Protein AF-A0A357ACW3-F1 (afdb_monomer)

Nearest PDB structures (foldseek):
  4hei-assembly1_A  TM=3.354E-01  e=9.963E-02  Vibrio cholerae O1 biovar El Tor str. N16961
  2mqd-assembly1_A  TM=4.697E-01  e=4.957E-01  Limosilactobacillus reuteri subsp. reuteri
  6wts-assembly1_C  TM=3.946E-01  e=3.163E-01  Paraclostridium sordellii
  6ar6-assembly1_A  TM=4.287E-01  e=4.957E-01  Clostridioides difficile
  7n9y-assembly1_A  TM=3.869E-01  e=4.360E-01  Clostridioides difficile

Mean predicted aligned error: 10.98 Å

Radius of gyration: 22.04 Å; Cα contacts (8 Å, |Δi|>4): 183; chains: 1; bounding box: 38×60×72 Å

pLDDT: mean 76.98, std 20.18, range [26.03, 97.38]

Secondary structure (DSSP, 8-state):
---EEEEEEEEPTT-TT-EEEEEEEEEEE-SS-HHHHHHHHHHHHHHHHHHHT-SSS-EEEEEE-SSEEEEEEEETTEEEE-S--EETT-HHHHHHHHHHHHHHHHHHHHHHHS----S-------------

Structure (mmCIF, N/CA/C/O backbone):
data_AF-A0A357ACW3-F1
#
_entry.id   AF-A0A357ACW3-F1
#
loop_
_atom_site.group_PDB
_atom_site.id
_atom_site.type_symbol
_atom_site.label_atom_id
_atom_site.label_alt_id
_atom_site.label_comp_id
_atom_site.label_asym_id
_atom_site.label_entity_id
_atom_site.label_seq_id
_atom_site.pdbx_PDB_ins_code
_atom_site.Cartn_x
_atom_site.Cartn_y
_atom_site.Cartn_z
_atom_site.occupancy
_atom_site.B_iso_or_equiv
_atom_site.auth_seq_id
_atom_site.auth_comp_id
_atom_site.auth_asym_id
_atom_site.auth_atom_id
_atom_site.pdbx_PDB_model_num
ATOM 1 N N . GLN A 1 1 ? 10.197 16.595 14.316 1.00 47.28 1 GLN A N 1
ATOM 2 C CA . GLN A 1 1 ? 9.602 15.239 14.358 1.00 47.28 1 GLN A CA 1
ATOM 3 C C . GLN A 1 1 ? 10.580 14.258 13.720 1.00 47.28 1 GLN A C 1
ATOM 5 O O . GLN A 1 1 ? 11.218 14.645 12.749 1.00 47.28 1 GLN A O 1
ATOM 10 N N . ARG A 1 2 ? 10.744 13.039 14.254 1.00 49.97 2 ARG A N 1
ATOM 11 C CA . ARG A 1 2 ? 11.540 11.991 13.591 1.00 49.97 2 ARG A CA 1
ATOM 12 C C . ARG A 1 2 ? 10.631 11.251 12.609 1.00 49.97 2 ARG A C 1
ATOM 14 O O . ARG A 1 2 ? 9.659 10.644 13.039 1.00 49.97 2 ARG A O 1
ATOM 21 N N . LYS A 1 3 ? 10.927 11.373 11.316 1.00 60.16 3 LYS A N 1
ATOM 22 C CA . LYS A 1 3 ? 10.315 10.602 10.231 1.00 60.16 3 LYS A CA 1
ATOM 23 C C . LYS A 1 3 ? 10.962 9.217 10.211 1.00 60.16 3 LYS A C 1
ATOM 25 O O . LYS A 1 3 ? 12.188 9.136 10.251 1.00 60.16 3 LYS A O 1
ATOM 30 N N . ALA A 1 4 ? 10.159 8.161 10.180 1.00 61.28 4 ALA A N 1
ATOM 31 C CA . ALA A 1 4 ? 10.636 6.802 9.963 1.00 61.28 4 ALA A CA 1
ATOM 32 C C . ALA A 1 4 ? 10.077 6.328 8.623 1.00 61.28 4 ALA A C 1
ATOM 34 O O . ALA A 1 4 ? 8.864 6.178 8.491 1.00 61.28 4 ALA A O 1
ATOM 35 N N . LEU A 1 5 ? 10.982 6.153 7.659 1.00 68.62 5 LEU A N 1
ATOM 36 C CA . LEU A 1 5 ? 10.700 5.645 6.325 1.00 68.62 5 LEU A CA 1
ATOM 37 C C . LEU A 1 5 ? 11.335 4.264 6.201 1.00 68.62 5 LEU A C 1
ATOM 39 O O . LEU A 1 5 ? 12.552 4.132 6.355 1.00 68.62 5 LEU A O 1
ATOM 43 N N . TYR A 1 6 ? 10.523 3.259 5.897 1.00 75.06 6 TYR A N 1
ATOM 44 C CA . TYR A 1 6 ? 11.010 1.928 5.548 1.00 75.06 6 TYR A CA 1
ATOM 45 C C . TYR A 1 6 ? 10.690 1.628 4.091 1.00 75.06 6 TYR A C 1
ATOM 47 O O . TYR A 1 6 ? 9.577 1.874 3.627 1.00 75.06 6 TYR A O 1
ATOM 55 N N . ILE A 1 7 ? 11.685 1.086 3.394 1.00 76.00 7 ILE A N 1
ATOM 56 C CA . ILE A 1 7 ? 11.600 0.700 1.991 1.00 76.00 7 ILE A CA 1
ATOM 57 C C . ILE A 1 7 ? 11.941 -0.783 1.901 1.00 76.00 7 ILE A C 1
ATOM 59 O O . ILE A 1 7 ? 13.002 -1.201 2.369 1.00 76.00 7 ILE A O 1
ATOM 63 N N . LEU A 1 8 ? 11.059 -1.567 1.282 1.00 70.25 8 LEU A N 1
ATOM 64 C CA . LEU A 1 8 ? 11.381 -2.925 0.849 1.00 70.25 8 LEU A CA 1
ATOM 65 C C . LEU A 1 8 ? 11.631 -2.923 -0.657 1.00 70.25 8 LEU A C 1
ATOM 67 O O . LEU A 1 8 ? 10.789 -2.459 -1.426 1.00 70.25 8 LEU A O 1
ATOM 71 N N . ALA A 1 9 ? 12.784 -3.448 -1.058 1.00 73.50 9 ALA A N 1
ATOM 72 C CA . ALA A 1 9 ? 13.217 -3.541 -2.446 1.00 73.50 9 ALA A CA 1
ATOM 73 C C . ALA A 1 9 ? 14.085 -4.788 -2.659 1.00 73.50 9 ALA A C 1
ATOM 75 O O . ALA A 1 9 ? 14.567 -5.385 -1.687 1.00 73.50 9 ALA A O 1
ATOM 76 N N . GLN A 1 10 ? 14.297 -5.176 -3.917 1.00 70.94 10 GLN A N 1
ATOM 77 C CA . GLN A 1 10 ? 15.196 -6.282 -4.234 1.00 70.94 10 GLN A CA 1
ATOM 78 C C . GLN A 1 10 ? 16.636 -5.944 -3.809 1.00 70.94 10 GLN A C 1
ATOM 80 O O . GLN A 1 10 ? 17.115 -4.811 -3.910 1.00 70.94 10 GLN A O 1
ATOM 85 N N . LYS A 1 11 ? 17.347 -6.944 -3.281 1.00 72.00 11 LYS A N 1
ATOM 86 C CA . LYS A 1 11 ? 18.747 -6.785 -2.884 1.00 72.00 11 LYS A CA 1
ATOM 87 C C . LYS A 1 11 ? 19.629 -6.711 -4.132 1.00 72.00 11 LYS A C 1
ATOM 89 O O . LYS A 1 11 ? 19.663 -7.668 -4.896 1.00 72.00 11 LYS A O 1
ATOM 94 N N . SER A 1 12 ? 20.409 -5.639 -4.275 1.00 68.12 12 SER A N 1
ATOM 95 C CA . SER A 1 12 ? 21.361 -5.528 -5.383 1.00 68.12 12 SER A CA 1
ATOM 96 C C . SER A 1 12 ? 22.527 -6.519 -5.256 1.00 68.12 12 SER A C 1
ATOM 98 O O . SER A 1 12 ? 23.078 -6.683 -4.155 1.00 68.12 12 SER A O 1
ATOM 100 N N . PRO A 1 13 ? 22.985 -7.109 -6.378 1.00 65.06 13 PRO A N 1
ATOM 101 C CA . PRO A 1 13 ? 24.243 -7.852 -6.444 1.00 65.06 13 PRO A CA 1
ATOM 102 C C . PRO A 1 13 ? 25.468 -7.008 -6.053 1.00 65.06 13 PRO A C 1
ATOM 104 O O . PRO A 1 13 ? 26.476 -7.554 -5.612 1.00 65.06 13 PRO A O 1
ATOM 107 N N . LEU A 1 14 ? 25.379 -5.675 -6.170 1.00 65.00 14 LEU A N 1
ATOM 108 C CA . LEU A 1 14 ? 26.479 -4.728 -5.936 1.00 65.00 14 LEU A CA 1
ATOM 109 C C . LEU A 1 14 ? 26.679 -4.346 -4.454 1.00 65.00 14 LEU A C 1
ATOM 111 O O . LEU A 1 14 ? 27.571 -3.565 -4.123 1.00 65.00 14 LEU A O 1
ATOM 115 N N . GLY A 1 15 ? 25.885 -4.910 -3.537 1.00 56.25 15 GLY A N 1
ATOM 116 C CA . GLY A 1 15 ? 26.090 -4.792 -2.091 1.00 56.25 15 GLY A CA 1
ATOM 117 C C . GLY A 1 15 ? 25.116 -3.865 -1.349 1.00 56.25 15 GLY A C 1
ATOM 118 O O . GLY A 1 15 ? 24.191 -3.286 -1.905 1.00 56.25 15 GLY A O 1
ATOM 119 N N . LYS A 1 16 ? 25.326 -3.744 -0.028 1.00 54.97 16 LYS A N 1
ATOM 120 C CA . LYS A 1 16 ? 24.363 -3.254 0.990 1.00 54.97 16 LYS A CA 1
ATOM 121 C C . LYS A 1 16 ? 23.809 -1.824 0.830 1.00 54.97 16 LYS A C 1
ATOM 123 O O . LYS A 1 16 ? 22.944 -1.456 1.618 1.00 54.97 16 LYS A O 1
ATOM 128 N N . ARG A 1 17 ? 24.319 -1.002 -0.092 1.00 54.69 17 ARG A N 1
ATOM 129 C CA . ARG A 1 17 ? 23.943 0.425 -0.219 1.00 54.69 17 ARG A CA 1
ATOM 130 C C . ARG A 1 17 ? 23.186 0.764 -1.501 1.00 54.69 17 ARG A C 1
ATOM 132 O O . ARG A 1 17 ? 22.832 1.921 -1.689 1.00 54.69 17 ARG A O 1
ATOM 139 N N . VAL A 1 18 ? 22.950 -0.221 -2.363 1.00 58.75 18 VAL A N 1
ATOM 140 C CA . VAL A 1 18 ? 22.197 -0.048 -3.603 1.00 58.75 18 VAL A CA 1
ATOM 141 C C . VAL A 1 18 ? 21.012 -1.000 -3.529 1.00 58.75 18 VAL A C 1
ATOM 143 O O . VAL A 1 18 ? 21.186 -2.203 -3.343 1.00 58.75 18 VAL A O 1
ATOM 146 N N . PHE A 1 19 ? 19.804 -0.452 -3.588 1.00 62.41 19 PHE A N 1
ATOM 147 C CA . PHE A 1 19 ? 18.616 -1.263 -3.819 1.00 62.41 19 PHE A CA 1
ATOM 148 C C . PHE A 1 19 ? 18.549 -1.555 -5.312 1.00 62.41 19 PHE A C 1
ATOM 150 O O . PHE A 1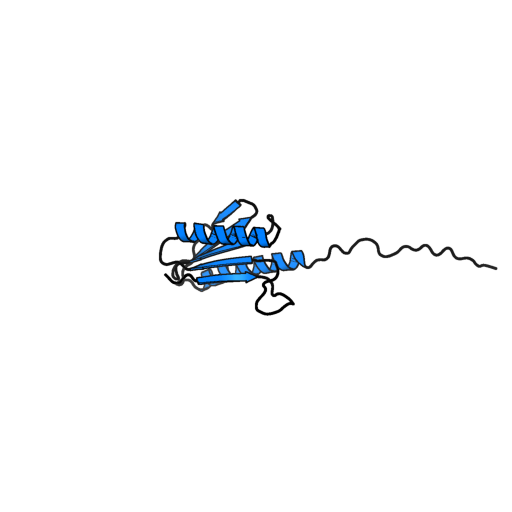 19 ? 18.790 -0.652 -6.113 1.00 62.41 19 PHE A O 1
ATOM 157 N N . ASP A 1 20 ? 18.268 -2.803 -5.669 1.00 61.62 20 ASP A N 1
ATOM 158 C CA . ASP A 1 20 ? 17.893 -3.114 -7.040 1.00 61.62 20 ASP A CA 1
ATOM 159 C C . ASP A 1 20 ? 16.394 -2.914 -7.206 1.00 61.62 20 ASP A C 1
ATOM 161 O O . ASP A 1 20 ? 15.627 -2.924 -6.234 1.00 61.62 20 ASP A O 1
ATOM 165 N N . ARG A 1 21 ? 15.973 -2.747 -8.452 1.00 60.47 21 ARG A N 1
ATOM 166 C CA . ARG A 1 21 ? 14.549 -2.766 -8.764 1.00 60.47 21 ARG A CA 1
ATOM 167 C C . ARG A 1 21 ? 14.028 -4.191 -8.574 1.00 60.47 21 ARG A C 1
ATOM 169 O O . ARG A 1 21 ? 14.751 -5.135 -8.875 1.00 60.47 21 ARG A O 1
ATOM 176 N N . PRO A 1 22 ? 12.780 -4.362 -8.120 1.00 61.12 22 PRO A N 1
ATOM 177 C CA . PRO A 1 22 ? 11.800 -3.315 -7.816 1.00 61.12 22 PRO A CA 1
ATOM 178 C C . PRO A 1 22 ? 11.795 -2.818 -6.370 1.00 61.12 22 PRO A C 1
ATOM 180 O O . PRO A 1 22 ? 12.203 -3.509 -5.442 1.00 61.12 22 PRO A O 1
ATOM 183 N N . TYR A 1 23 ? 11.205 -1.638 -6.192 1.00 74.56 23 TYR A N 1
ATOM 184 C CA . TYR A 1 23 ? 10.718 -1.088 -4.930 1.00 74.56 23 TYR A CA 1
ATOM 185 C C . TYR A 1 23 ? 9.251 -1.484 -4.718 1.00 74.56 23 TYR A C 1
ATOM 187 O O . TYR A 1 23 ? 8.430 -1.323 -5.627 1.00 74.56 23 TYR A O 1
ATOM 195 N N . PHE A 1 24 ? 8.913 -1.970 -3.521 1.00 72.50 24 PHE A N 1
ATOM 196 C CA . PHE A 1 24 ? 7.655 -2.683 -3.274 1.00 72.50 24 PHE A CA 1
ATOM 197 C C . PHE A 1 24 ? 6.745 -2.056 -2.226 1.00 72.50 24 PHE A C 1
ATOM 199 O O . PHE A 1 24 ? 5.532 -1.988 -2.429 1.00 72.50 24 PHE A O 1
ATOM 206 N N . VAL A 1 25 ? 7.320 -1.637 -1.098 1.00 75.00 25 VAL A N 1
ATOM 207 C CA . VAL A 1 25 ? 6.566 -1.153 0.062 1.00 75.00 25 VAL A CA 1
ATOM 208 C C . VAL A 1 25 ? 7.223 0.101 0.602 1.00 75.00 25 VAL A C 1
ATOM 210 O O . VAL A 1 25 ? 8.4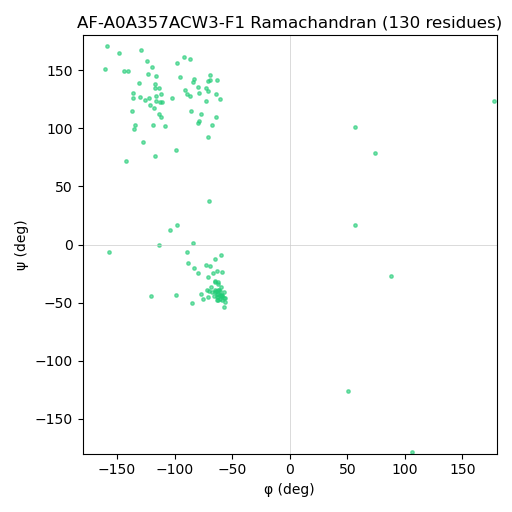28 0.103 0.857 1.00 75.00 25 VAL A O 1
ATOM 213 N N . ILE A 1 26 ? 6.407 1.130 0.808 1.00 74.00 26 ILE A N 1
ATOM 214 C CA . ILE A 1 26 ? 6.765 2.362 1.502 1.00 74.00 26 ILE A CA 1
ATOM 215 C C . ILE A 1 26 ? 5.975 2.422 2.808 1.00 74.00 26 ILE A C 1
ATOM 217 O O . ILE A 1 26 ? 4.744 2.380 2.785 1.00 74.00 26 ILE A O 1
ATOM 221 N N . VAL A 1 27 ? 6.666 2.526 3.943 1.00 74.69 27 VAL A N 1
ATOM 222 C CA . VAL A 1 27 ? 6.030 2.691 5.259 1.00 74.69 27 VAL A CA 1
ATOM 223 C C . VAL A 1 27 ? 6.417 4.034 5.852 1.00 74.69 27 VAL A C 1
ATOM 225 O O . VAL A 1 27 ? 7.605 4.283 6.050 1.00 74.69 27 VAL A O 1
ATOM 228 N N . GLU A 1 28 ? 5.419 4.853 6.182 1.00 78.38 28 GLU A N 1
ATOM 229 C CA . GLU A 1 28 ? 5.606 6.179 6.771 1.00 78.38 28 GLU A CA 1
ATOM 230 C C . GLU A 1 28 ? 4.971 6.261 8.168 1.00 78.38 28 GLU A C 1
ATOM 232 O O . GLU A 1 28 ? 3.751 6.142 8.329 1.00 78.38 28 GLU A O 1
ATOM 237 N N . GLY A 1 29 ? 5.812 6.505 9.179 1.00 69.69 29 GLY A N 1
ATOM 238 C CA . GLY A 1 29 ? 5.387 6.755 10.560 1.00 69.69 29 GLY A CA 1
ATOM 239 C C . GLY A 1 29 ? 5.071 8.232 10.825 1.00 69.69 29 GLY A C 1
ATOM 240 O O . GLY A 1 29 ? 5.907 9.107 10.577 1.00 69.69 29 GLY A O 1
ATOM 241 N N . LYS A 1 30 ? 3.889 8.525 11.377 1.00 70.94 30 LYS A N 1
ATOM 242 C CA . LYS A 1 30 ? 3.422 9.879 11.735 1.00 70.94 30 LYS A CA 1
ATOM 243 C C . LYS A 1 30 ? 2.912 9.958 13.164 1.00 70.94 30 LYS A C 1
ATOM 245 O O . LYS A 1 30 ? 2.762 8.943 13.819 1.00 70.94 30 LYS A O 1
ATOM 250 N N . LYS A 1 31 ? 2.705 11.178 13.675 1.00 64.81 31 LYS A N 1
ATOM 251 C CA . LYS A 1 31 ? 2.133 11.348 15.014 1.00 64.81 31 LYS A CA 1
ATOM 252 C C . LYS A 1 31 ? 0.609 11.294 15.006 1.00 64.81 31 LYS A C 1
ATOM 254 O O . LYS A 1 31 ? 0.109 10.464 15.732 1.00 64.81 31 LYS A O 1
ATOM 259 N N . ASP A 1 32 ? -0.112 12.033 14.149 1.00 65.81 32 ASP A N 1
ATOM 260 C CA . ASP A 1 32 ? -1.594 12.039 14.233 1.00 65.81 32 ASP A CA 1
ATOM 261 C C . ASP A 1 32 ? -2.364 12.429 12.944 1.00 65.81 32 ASP A C 1
ATOM 263 O O . ASP A 1 32 ? -3.587 12.321 12.913 1.00 65.81 32 ASP A O 1
ATOM 267 N N . ASP A 1 33 ? -1.704 12.870 11.861 1.00 80.62 33 ASP A N 1
ATOM 268 C CA . ASP A 1 33 ? -2.388 13.319 10.629 1.00 80.62 33 ASP A CA 1
ATOM 269 C C . ASP A 1 33 ? -2.218 12.317 9.477 1.00 80.62 33 ASP A C 1
ATOM 271 O O . ASP A 1 33 ? -1.183 12.271 8.802 1.00 80.62 33 ASP A O 1
ATOM 275 N N . PHE A 1 34 ? -3.266 11.530 9.231 1.00 84.44 34 PHE A N 1
ATOM 276 C CA . PHE A 1 34 ? -3.310 10.558 8.139 1.00 84.44 34 PHE A CA 1
ATOM 277 C C . PHE A 1 34 ? -3.404 11.190 6.748 1.00 84.44 34 PHE A C 1
ATOM 279 O O . PHE A 1 34 ? -2.928 10.581 5.795 1.00 84.44 34 PHE A O 1
ATOM 286 N N . ASN A 1 35 ? -3.974 12.388 6.596 1.00 85.75 35 ASN A N 1
ATOM 287 C CA . ASN A 1 35 ? -4.045 13.051 5.291 1.00 85.75 35 ASN A CA 1
ATOM 288 C C . ASN A 1 35 ? -2.652 13.518 4.868 1.00 85.75 35 ASN A C 1
ATOM 290 O O . ASN A 1 35 ? -2.213 13.264 3.744 1.00 85.75 35 ASN A O 1
ATOM 294 N N . GLN A 1 36 ? 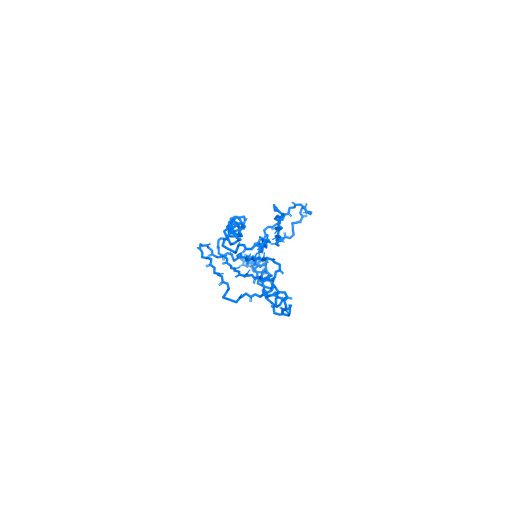-1.918 14.136 5.795 1.00 84.56 36 GLN A N 1
ATOM 295 C CA . GLN A 1 36 ? -0.517 14.476 5.570 1.00 84.56 36 GLN A CA 1
ATOM 296 C C . GLN A 1 36 ? 0.346 13.214 5.401 1.00 84.56 36 GLN A C 1
ATOM 298 O O . GLN A 1 36 ? 1.229 13.190 4.540 1.00 84.56 36 GLN A O 1
ATOM 303 N N . GLY A 1 37 ? 0.082 12.167 6.192 1.00 85.25 37 GLY A N 1
ATOM 304 C CA . GLY A 1 37 ? 0.737 10.863 6.072 1.00 85.25 37 GLY A CA 1
ATOM 305 C C . GLY A 1 37 ? 0.578 10.258 4.678 1.00 85.25 37 GLY A C 1
ATOM 306 O O . GLY A 1 37 ? 1.576 9.913 4.045 1.00 85.25 37 GLY A O 1
ATOM 307 N N . TRP A 1 38 ? -0.650 10.229 4.155 1.00 90.19 38 TRP A N 1
ATOM 308 C CA . TRP A 1 38 ? -0.931 9.764 2.800 1.00 90.19 38 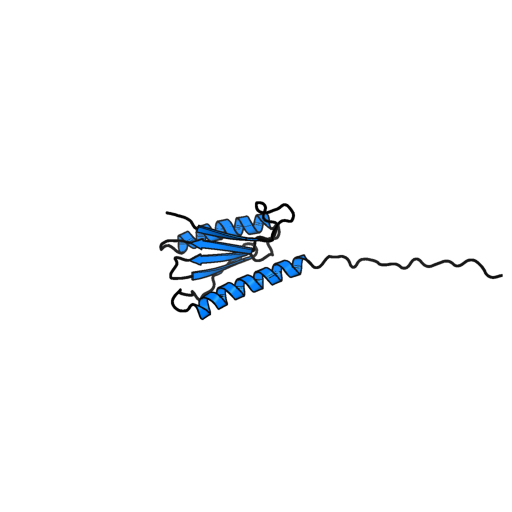TRP A CA 1
ATOM 309 C C . TRP A 1 38 ? -0.275 10.631 1.733 1.00 90.19 38 TRP A C 1
ATOM 311 O O . TRP A 1 38 ? 0.310 10.078 0.810 1.00 90.19 38 TRP A O 1
ATOM 321 N N . GLY A 1 39 ? -0.301 11.961 1.858 1.00 90.06 39 GLY A N 1
ATOM 322 C CA . GLY A 1 39 ? 0.350 12.848 0.887 1.00 90.06 39 GLY A CA 1
ATOM 323 C C . GLY A 1 39 ? 1.849 12.561 0.731 1.00 90.06 39 GLY A C 1
ATOM 324 O O . GLY A 1 39 ? 2.363 12.524 -0.386 1.00 90.06 39 GLY A O 1
ATOM 325 N N . GLN A 1 40 ? 2.544 12.298 1.840 1.00 87.12 40 GLN A N 1
ATOM 326 C CA . GLN A 1 40 ? 3.971 11.967 1.818 1.00 87.12 40 GLN A CA 1
ATOM 327 C C . GLN A 1 40 ? 4.230 10.540 1.330 1.00 87.12 40 GLN A C 1
ATOM 329 O O . GLN A 1 40 ? 5.059 10.351 0.442 1.00 87.12 40 GLN A O 1
ATOM 334 N N . CYS A 1 41 ? 3.484 9.562 1.851 1.00 90.75 41 CYS A N 1
ATOM 335 C CA . CYS A 1 4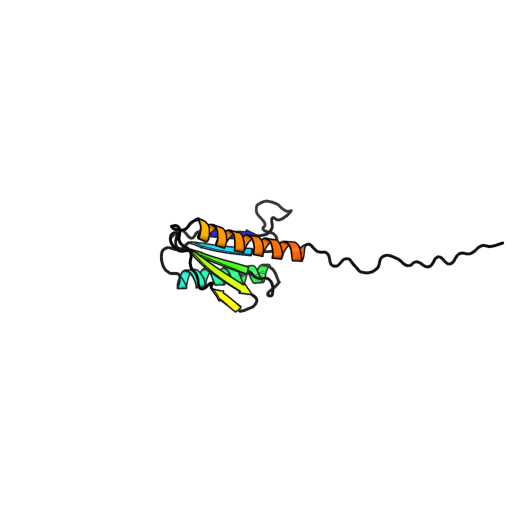1 ? 3.597 8.166 1.431 1.00 90.75 41 CYS A CA 1
ATOM 336 C C . CYS A 1 41 ? 3.323 8.024 -0.077 1.00 90.75 41 CYS A C 1
ATOM 338 O O . CYS A 1 41 ? 4.096 7.395 -0.791 1.00 90.75 41 CYS A O 1
ATOM 340 N N . LEU A 1 42 ? 2.295 8.696 -0.607 1.00 92.00 42 LEU A N 1
ATOM 341 C CA . LEU A 1 42 ? 1.972 8.681 -2.035 1.00 92.00 42 LEU A CA 1
ATOM 342 C C . LEU A 1 42 ? 3.052 9.324 -2.906 1.00 92.00 42 LEU A C 1
ATOM 344 O O . LEU A 1 42 ? 3.334 8.812 -3.989 1.00 92.00 42 LEU A O 1
ATOM 348 N N . ALA A 1 43 ? 3.669 10.421 -2.457 1.00 91.19 43 ALA A N 1
ATOM 349 C CA . ALA A 1 43 ? 4.778 11.040 -3.182 1.00 91.19 43 ALA A CA 1
ATOM 350 C C . ALA A 1 43 ? 5.963 10.069 -3.328 1.00 91.19 43 ALA A C 1
ATOM 352 O O . ALA A 1 43 ? 6.570 9.974 -4.396 1.00 91.19 43 ALA A O 1
ATOM 353 N N . GLU A 1 44 ? 6.252 9.300 -2.281 1.00 89.50 44 GLU A N 1
ATOM 354 C CA . GLU A 1 44 ? 7.291 8.270 -2.288 1.00 89.50 44 GLU A CA 1
ATOM 355 C C . GLU A 1 44 ? 6.896 7.050 -3.125 1.00 89.50 44 GLU A C 1
ATOM 357 O O . GLU A 1 44 ? 7.722 6.542 -3.878 1.00 89.50 44 GLU A O 1
ATOM 362 N N . MET A 1 45 ? 5.630 6.622 -3.086 1.00 92.81 45 MET A N 1
ATOM 363 C CA . MET A 1 45 ? 5.119 5.559 -3.960 1.00 92.81 45 MET A CA 1
ATOM 364 C C . MET A 1 45 ? 5.214 5.945 -5.444 1.00 92.81 45 MET A C 1
ATOM 366 O O . MET A 1 45 ? 5.571 5.110 -6.273 1.00 92.81 45 MET A O 1
ATOM 370 N N . LEU A 1 46 ? 4.943 7.209 -5.789 1.00 92.38 46 LEU A N 1
ATOM 371 C CA . LEU A 1 46 ? 5.128 7.738 -7.144 1.00 92.38 46 LEU A CA 1
ATOM 372 C C . LEU A 1 46 ? 6.605 7.745 -7.554 1.00 92.38 46 LEU A C 1
ATOM 374 O O . LEU A 1 46 ? 6.924 7.411 -8.694 1.00 92.38 46 LEU A O 1
ATOM 378 N N . ALA A 1 47 ? 7.510 8.116 -6.644 1.00 90.25 47 ALA A N 1
ATOM 379 C CA . ALA A 1 47 ? 8.946 8.041 -6.895 1.00 90.25 47 ALA A CA 1
ATOM 380 C C . ALA A 1 47 ? 9.398 6.586 -7.110 1.00 90.25 47 ALA A C 1
ATOM 382 O O . ALA A 1 47 ? 10.080 6.309 -8.092 1.00 90.25 47 ALA A O 1
ATOM 383 N N . ALA A 1 48 ? 8.947 5.652 -6.269 1.00 89.75 48 ALA A N 1
ATOM 384 C CA . ALA A 1 48 ? 9.223 4.223 -6.399 1.00 89.75 48 ALA A CA 1
ATOM 385 C C . ALA A 1 48 ? 8.708 3.651 -7.730 1.00 89.75 48 ALA A C 1
ATOM 387 O O . ALA A 1 48 ? 9.444 2.951 -8.417 1.00 89.75 48 ALA A O 1
ATOM 388 N N . GLN A 1 49 ? 7.487 4.005 -8.149 1.00 90.19 49 GLN A N 1
ATOM 389 C CA . GLN A 1 49 ? 6.943 3.592 -9.447 1.00 90.19 49 GLN A CA 1
ATOM 390 C C . GLN A 1 49 ? 7.808 4.100 -10.611 1.00 90.19 49 GLN A C 1
ATOM 392 O O . GLN A 1 49 ? 8.105 3.344 -11.533 1.00 90.19 49 GLN A O 1
ATOM 397 N N . LYS A 1 50 ? 8.260 5.360 -10.556 1.00 89.50 50 LYS A N 1
ATOM 398 C CA . LYS A 1 50 ? 9.179 5.916 -11.561 1.00 89.50 50 LYS A CA 1
ATOM 399 C C . LYS A 1 50 ? 10.515 5.180 -11.578 1.00 89.50 50 LYS A C 1
ATOM 401 O O . LYS A 1 50 ? 11.014 4.883 -12.654 1.00 89.50 50 LYS A O 1
ATOM 406 N N . MET A 1 51 ? 11.068 4.869 -10.405 1.00 86.94 51 MET A N 1
ATOM 407 C CA . MET A 1 51 ? 12.310 4.104 -10.291 1.00 86.94 51 MET A CA 1
ATOM 408 C C . MET A 1 51 ? 12.152 2.677 -10.809 1.00 86.94 51 MET A C 1
ATOM 410 O O . MET A 1 51 ? 13.101 2.149 -11.363 1.00 86.94 51 MET A O 1
ATOM 414 N N . ASN A 1 52 ? 10.974 2.065 -10.679 1.00 86.75 52 ASN A N 1
ATOM 415 C CA . ASN A 1 52 ? 10.708 0.740 -11.238 1.00 86.75 52 ASN A CA 1
ATOM 416 C C . ASN A 1 52 ? 10.657 0.739 -12.777 1.00 86.75 52 ASN A C 1
ATOM 418 O O . ASN A 1 52 ? 10.813 -0.323 -13.365 1.00 86.75 52 ASN A O 1
ATOM 422 N N . GLU A 1 53 ? 10.471 1.898 -13.424 1.00 87.69 53 GLU A N 1
ATOM 423 C CA . GLU A 1 53 ? 10.253 2.040 -14.879 1.00 87.69 53 GLU A CA 1
ATOM 424 C C . GLU A 1 53 ? 9.046 1.238 -15.412 1.00 87.69 53 GLU A C 1
ATOM 426 O O . GLU A 1 53 ? 8.883 1.058 -16.615 1.00 87.69 53 GLU A O 1
ATOM 431 N N . ASP A 1 54 ? 8.154 0.815 -14.516 1.00 86.44 54 ASP A N 1
ATOM 432 C CA . ASP A 1 54 ? 6.931 0.085 -14.825 1.00 86.44 54 ASP A CA 1
ATOM 433 C C . ASP A 1 54 ? 5.771 0.692 -14.028 1.00 86.44 54 ASP A C 1
ATOM 435 O O . ASP A 1 54 ? 5.610 0.473 -12.825 1.00 86.44 54 ASP A O 1
ATOM 439 N N . SER A 1 55 ? 4.947 1.485 -14.716 1.00 86.62 55 SER A N 1
ATOM 440 C CA . SER A 1 55 ? 3.763 2.101 -14.108 1.00 86.62 55 SER A CA 1
ATOM 441 C C . SER A 1 55 ? 2.631 1.106 -13.836 1.00 86.62 55 SER A C 1
ATOM 443 O O . SER A 1 55 ? 1.716 1.406 -13.068 1.00 86.62 55 SER A O 1
ATOM 445 N N . ASP A 1 56 ? 2.663 -0.070 -14.462 1.00 89.88 56 ASP A N 1
ATOM 446 C CA . ASP A 1 56 ? 1.684 -1.131 -14.265 1.00 89.88 56 ASP A CA 1
ATOM 447 C C . ASP A 1 56 ? 1.989 -2.003 -13.047 1.00 89.88 56 ASP A C 1
ATOM 449 O O . ASP A 1 56 ? 1.068 -2.623 -12.501 1.00 89.88 56 ASP A O 1
ATOM 453 N N . GLN A 1 57 ? 3.241 -1.993 -12.588 1.00 88.50 57 GLN A N 1
ATOM 454 C CA . GLN A 1 57 ? 3.640 -2.609 -11.337 1.00 88.50 57 GLN A CA 1
ATOM 455 C C . GLN A 1 57 ? 2.956 -1.920 -10.148 1.00 88.50 57 GLN A C 1
ATOM 457 O O . GLN A 1 57 ? 2.988 -0.697 -9.993 1.00 88.50 57 GLN A O 1
ATOM 462 N N . GLU A 1 58 ? 2.339 -2.716 -9.274 1.00 92.50 58 GLU A N 1
ATOM 463 C CA . GLU A 1 58 ? 1.756 -2.194 -8.040 1.00 92.50 58 GLU A CA 1
ATOM 464 C C . GLU A 1 58 ? 2.863 -1.813 -7.047 1.00 92.50 58 GLU A C 1
ATOM 466 O O . GLU A 1 58 ? 3.798 -2.580 -6.808 1.00 92.50 58 GLU A O 1
ATOM 471 N N . VAL A 1 59 ? 2.727 -0.634 -6.441 1.00 93.44 59 VAL A N 1
ATOM 472 C CA . VAL A 1 59 ? 3.524 -0.203 -5.287 1.00 93.44 59 VAL A CA 1
ATOM 473 C C . VAL A 1 59 ? 2.593 -0.122 -4.086 1.00 93.44 59 VAL A C 1
ATOM 475 O O . VAL A 1 59 ? 1.529 0.498 -4.168 1.00 93.44 59 VAL A O 1
ATOM 478 N N . PHE A 1 60 ? 2.974 -0.741 -2.973 1.00 95.12 60 PHE A N 1
ATOM 479 C CA . PHE A 1 60 ? 2.191 -0.743 -1.741 1.00 95.12 60 PHE A CA 1
ATOM 480 C C . PHE A 1 60 ? 2.660 0.360 -0.791 1.00 95.12 60 PHE A C 1
ATOM 482 O O . PHE A 1 60 ? 3.845 0.685 -0.710 1.00 95.12 60 PHE A O 1
ATOM 489 N N . GLY A 1 61 ? 1.707 0.947 -0.075 1.00 94.38 61 GLY A N 1
ATOM 490 C CA . GLY A 1 61 ? 1.934 2.025 0.877 1.00 94.38 61 GLY A CA 1
ATOM 491 C C . GLY A 1 61 ? 1.257 1.721 2.200 1.00 94.38 61 GLY A C 1
ATOM 492 O O . GLY A 1 61 ? 0.130 1.218 2.232 1.00 94.38 61 GLY A O 1
ATOM 493 N N . ILE A 1 62 ? 1.950 2.034 3.287 1.00 93.56 62 ILE A N 1
ATOM 494 C CA . ILE A 1 62 ? 1.451 1.890 4.647 1.00 93.56 62 ILE A CA 1
ATOM 495 C C . ILE A 1 62 ? 1.700 3.206 5.377 1.00 93.56 62 ILE A C 1
ATOM 497 O O . ILE A 1 62 ? 2.827 3.696 5.431 1.00 93.56 62 ILE A O 1
ATOM 501 N N . THR A 1 63 ? 0.653 3.771 5.968 1.00 92.12 63 THR A N 1
ATOM 502 C CA . THR A 1 63 ? 0.779 4.920 6.867 1.00 92.12 63 THR A CA 1
ATOM 503 C C . THR A 1 63 ? 0.308 4.522 8.257 1.00 92.12 63 THR A C 1
ATOM 505 O O . THR A 1 63 ? -0.713 3.847 8.411 1.00 92.12 63 THR A O 1
ATOM 508 N N . SER A 1 64 ? 1.077 4.890 9.278 1.00 90.19 64 SER A N 1
ATOM 509 C CA . SER A 1 64 ? 0.780 4.514 10.657 1.00 90.19 64 SER A CA 1
ATOM 510 C C . SER A 1 64 ? 1.139 5.617 11.637 1.00 90.19 64 SER A C 1
ATOM 512 O O . SER A 1 64 ? 2.107 6.348 11.422 1.00 90.19 64 SER A O 1
ATOM 514 N N . ASN A 1 65 ? 0.390 5.700 12.737 1.00 89.12 65 ASN A N 1
ATOM 515 C CA . ASN A 1 65 ? 0.775 6.482 13.910 1.00 89.12 65 ASN A CA 1
ATOM 516 C C . ASN A 1 65 ? 1.295 5.644 15.091 1.00 89.12 65 ASN A C 1
ATOM 518 O O . ASN A 1 65 ? 1.428 6.142 16.205 1.00 89.12 65 ASN A O 1
ATOM 522 N N . GLY A 1 66 ? 1.592 4.366 14.857 1.00 87.00 66 GLY A N 1
ATOM 523 C CA . GLY A 1 66 ? 2.001 3.409 15.885 1.00 87.00 66 GLY A CA 1
ATOM 524 C C . GLY A 1 66 ? 0.827 2.695 16.556 1.00 87.00 66 GLY A C 1
ATOM 525 O O . GLY A 1 66 ? 0.981 1.541 16.944 1.00 87.00 66 GLY A O 1
ATOM 526 N N . GLU A 1 67 ? -0.353 3.316 16.607 1.00 90.25 67 GLU A N 1
ATOM 527 C CA . GLU A 1 67 ? -1.575 2.694 17.134 1.00 90.25 67 GLU A CA 1
ATOM 528 C C . GLU A 1 67 ? -2.475 2.163 16.020 1.00 90.25 67 GLU A C 1
ATOM 530 O O . GLU A 1 67 ? -2.966 1.041 16.110 1.00 90.25 67 GLU A O 1
ATOM 535 N N . VAL A 1 68 ? -2.653 2.949 14.957 1.00 92.88 68 VAL A N 1
ATOM 536 C CA . VAL A 1 68 ? -3.496 2.660 13.795 1.00 92.88 68 VAL A CA 1
ATOM 537 C C . VAL A 1 68 ? -2.630 2.573 12.544 1.00 92.88 68 VAL A C 1
ATOM 539 O O . VAL A 1 68 ? -1.737 3.390 12.322 1.00 92.88 68 VAL A O 1
ATOM 542 N N . TRP A 1 69 ? -2.924 1.585 11.707 1.00 94.62 69 TRP A N 1
ATOM 543 C CA . TRP A 1 69 ? -2.214 1.266 10.477 1.00 94.62 69 TRP A CA 1
ATOM 544 C C . TRP A 1 69 ? -3.196 1.225 9.310 1.00 94.62 69 TRP A C 1
ATOM 546 O O . TRP A 1 69 ? -4.181 0.481 9.329 1.00 94.62 69 TRP A O 1
ATOM 556 N N . LYS A 1 70 ? -2.916 2.023 8.281 1.00 95.12 70 LYS A N 1
ATOM 557 C CA . LYS A 1 70 ? -3.696 2.083 7.046 1.00 95.12 70 LYS A CA 1
ATOM 558 C C . LYS A 1 70 ? -2.855 1.625 5.870 1.00 95.12 70 LYS A C 1
ATOM 560 O O . LYS A 1 70 ? -1.658 1.890 5.806 1.00 95.12 70 LYS A O 1
ATOM 565 N N . PHE A 1 71 ? -3.515 0.960 4.933 1.00 96.12 71 PHE A N 1
ATOM 566 C CA . PHE A 1 71 ? -2.883 0.288 3.807 1.00 96.12 71 PHE A CA 1
ATOM 567 C C . PHE A 1 71 ? -3.458 0.820 2.506 1.00 96.12 71 PHE A C 1
ATOM 569 O O . PHE A 1 71 ? -4.640 1.147 2.423 1.00 96.12 71 PHE A O 1
ATOM 576 N N . GLY A 1 72 ? -2.632 0.871 1.474 1.00 95.81 72 GLY A N 1
ATOM 577 C CA . GLY A 1 72 ? -3.050 1.296 0.155 1.00 95.81 72 GLY A CA 1
ATOM 578 C C . GLY A 1 72 ? -2.102 0.794 -0.915 1.00 95.81 72 GLY A C 1
ATOM 579 O O . GLY A 1 72 ? -1.032 0.251 -0.635 1.00 95.81 72 GLY A O 1
ATOM 580 N N . LYS A 1 73 ? -2.511 0.971 -2.164 1.00 95.94 73 LYS A N 1
ATOM 581 C CA . LYS A 1 73 ? -1.686 0.647 -3.322 1.00 95.94 73 LYS A CA 1
ATOM 582 C C . LYS A 1 73 ? -1.825 1.687 -4.414 1.00 95.94 73 LYS A C 1
ATOM 584 O O . LYS A 1 73 ? -2.887 2.287 -4.582 1.00 95.94 73 LYS A O 1
ATOM 589 N N . LEU A 1 74 ? -0.753 1.862 -5.168 1.00 95.81 74 LEU A N 1
ATOM 590 C CA . LEU A 1 74 ? -0.692 2.693 -6.354 1.00 95.81 74 LEU A CA 1
ATOM 591 C C . LEU A 1 74 ? -0.415 1.799 -7.556 1.00 95.81 74 LEU A C 1
ATOM 593 O O . LEU A 1 74 ? 0.551 1.038 -7.565 1.00 95.81 74 LEU A O 1
ATOM 597 N N . ARG A 1 75 ? -1.254 1.925 -8.580 1.00 95.44 75 ARG A N 1
ATOM 598 C CA . ARG A 1 75 ? -1.019 1.338 -9.897 1.00 95.44 75 ARG A CA 1
ATOM 599 C C . ARG A 1 75 ? -1.357 2.373 -10.952 1.00 95.44 75 ARG A C 1
ATOM 601 O O . ARG A 1 75 ? -2.470 2.910 -10.945 1.00 95.44 75 ARG A O 1
ATOM 608 N N . ARG A 1 76 ? -0.419 2.653 -11.855 1.00 94.31 76 ARG A N 1
ATOM 609 C CA . ARG A 1 76 ? -0.479 3.795 -12.774 1.00 94.31 76 ARG A CA 1
ATOM 610 C C . ARG A 1 76 ? -0.775 5.063 -11.962 1.00 94.31 76 ARG A C 1
ATOM 612 O O . ARG A 1 76 ? -0.139 5.297 -10.938 1.00 94.31 76 ARG A O 1
ATOM 619 N N . ASN A 1 77 ? -1.821 5.797 -12.336 1.00 94.62 77 ASN A N 1
ATOM 620 C CA . ASN A 1 77 ? -2.277 7.007 -11.649 1.00 94.62 77 ASN A CA 1
ATOM 621 C C . ASN A 1 77 ? -3.451 6.759 -10.686 1.00 94.62 77 ASN A C 1
ATOM 623 O O . ASN A 1 77 ? -4.159 7.697 -10.325 1.00 94.62 77 ASN A O 1
ATOM 627 N N . ARG A 1 78 ? -3.713 5.503 -10.300 1.00 96.81 78 ARG A N 1
ATOM 628 C CA . ARG A 1 78 ? -4.831 5.154 -9.420 1.00 96.81 78 ARG A CA 1
ATOM 629 C C . ARG A 1 78 ? -4.323 4.678 -8.071 1.00 96.81 78 ARG A C 1
ATOM 631 O O . ARG A 1 78 ? -3.789 3.576 -7.951 1.00 96.81 78 ARG A O 1
ATOM 638 N N . PHE A 1 79 ? -4.552 5.506 -7.060 1.00 96.00 79 PHE A N 1
ATOM 639 C CA . PHE A 1 79 ? -4.419 5.109 -5.668 1.00 96.00 79 PHE A CA 1
ATOM 640 C C . PHE A 1 79 ? -5.692 4.401 -5.195 1.00 96.00 79 PHE A C 1
ATOM 642 O O . PHE A 1 79 ? -6.806 4.745 -5.593 1.00 96.00 79 PHE A O 1
ATOM 649 N N . THR A 1 80 ? -5.535 3.379 -4.364 1.00 96.69 80 THR A N 1
ATOM 650 C CA . THR A 1 80 ? -6.642 2.687 -3.705 1.00 96.69 80 THR A CA 1
ATOM 651 C C . THR A 1 80 ? -6.262 2.437 -2.257 1.00 96.69 80 THR A C 1
ATOM 653 O O . THR A 1 80 ? -5.334 1.678 -1.985 1.00 96.69 80 THR A O 1
ATOM 656 N N . GLU A 1 81 ? -6.986 3.075 -1.345 1.00 95.56 81 GLU A N 1
ATOM 657 C CA . GLU A 1 81 ? -6.880 2.844 0.094 1.00 95.56 81 GLU A CA 1
ATOM 658 C C . GLU A 1 81 ? -7.740 1.640 0.496 1.00 95.56 81 GLU A C 1
ATOM 660 O O . GLU A 1 81 ? -8.858 1.454 0.003 1.00 95.56 81 GLU A O 1
ATOM 665 N N . ASN A 1 82 ? -7.219 0.809 1.394 1.00 95.88 82 ASN A N 1
ATOM 666 C CA . ASN A 1 82 ? -7.991 -0.247 2.022 1.00 95.88 82 ASN A CA 1
ATOM 667 C C . ASN A 1 82 ? -9.006 0.364 2.994 1.00 95.88 82 ASN A C 1
ATOM 669 O O . ASN A 1 82 ? -8.646 1.173 3.843 1.00 95.88 82 ASN A O 1
ATOM 673 N N . LYS A 1 83 ? -10.269 -0.065 2.916 1.00 93.75 83 LYS A N 1
ATOM 674 C CA . LYS A 1 83 ? -11.336 0.467 3.783 1.00 93.75 83 LYS A CA 1
ATOM 675 C C . LYS A 1 83 ? -11.110 0.148 5.261 1.00 93.75 83 LYS A C 1
ATOM 677 O O . LYS A 1 83 ? -11.525 0.917 6.122 1.00 93.75 83 LYS A O 1
ATOM 682 N N . THR A 1 84 ? -10.479 -0.989 5.540 1.00 94.19 84 THR A N 1
ATOM 683 C CA . THR A 1 84 ? -10.190 -1.443 6.901 1.00 94.19 84 THR A CA 1
ATOM 684 C C . THR A 1 84 ? -8.836 -0.907 7.354 1.00 94.19 84 THR A C 1
ATOM 686 O O . THR A 1 84 ? -7.827 -1.067 6.660 1.00 94.19 84 THR A O 1
ATOM 689 N N . PHE A 1 85 ? -8.810 -0.300 8.536 1.00 94.25 85 PHE A N 1
ATOM 690 C CA . PHE A 1 85 ? -7.579 -0.026 9.267 1.00 94.25 85 PHE A CA 1
ATOM 691 C C . PHE A 1 85 ? -7.357 -1.109 10.321 1.00 94.25 85 PHE A C 1
ATOM 693 O O . PHE A 1 85 ? -8.303 -1.752 10.773 1.00 94.25 85 PHE A O 1
ATOM 700 N N . TYR A 1 86 ? -6.106 -1.284 10.718 1.00 96.62 86 TYR A N 1
ATOM 701 C CA . TYR A 1 86 ? -5.702 -2.268 11.716 1.00 96.62 86 TYR A CA 1
ATOM 702 C C . TYR A 1 86 ? -5.059 -1.553 12.893 1.00 96.62 86 TYR A C 1
ATOM 704 O O . TYR A 1 86 ? -4.521 -0.456 12.727 1.00 96.62 86 TYR A O 1
ATOM 712 N N . THR A 1 87 ? -5.126 -2.146 14.080 1.00 95.88 87 THR A N 1
ATOM 713 C CA . THR A 1 87 ? -4.595 -1.524 15.295 1.00 95.88 87 THR A CA 1
ATOM 714 C C . THR A 1 87 ? -3.579 -2.426 15.972 1.00 95.88 87 THR A C 1
ATOM 716 O O . THR A 1 87 ? -3.589 -3.640 15.790 1.00 95.88 87 THR A O 1
ATOM 719 N N . ILE A 1 88 ? -2.712 -1.840 16.795 1.00 94.44 88 ILE A N 1
ATOM 720 C CA . ILE A 1 88 ? -1.739 -2.601 17.593 1.00 94.44 88 ILE A CA 1
ATOM 721 C C . ILE A 1 88 ? -2.401 -3.504 18.654 1.00 94.44 88 ILE A C 1
ATOM 723 O O . ILE A 1 88 ? -1.743 -4.349 19.248 1.00 94.44 88 ILE A O 1
ATOM 727 N N . GLN A 1 89 ? -3.700 -3.322 18.908 1.00 97.19 89 GLN A N 1
ATOM 728 C CA . GLN A 1 89 ? -4.471 -4.126 19.859 1.00 97.19 89 GLN A CA 1
ATOM 729 C C . GLN A 1 89 ? -4.891 -5.478 19.263 1.00 97.19 89 GLN A C 1
ATOM 731 O O . GLN A 1 89 ? -5.101 -6.423 20.014 1.00 97.19 89 GLN A O 1
ATOM 736 N N . ASP A 1 90 ? -4.981 -5.574 17.933 1.00 97.06 90 ASP A N 1
ATOM 737 C CA . ASP A 1 90 ? -5.256 -6.810 17.196 1.00 97.06 90 ASP A CA 1
ATOM 738 C C . ASP A 1 90 ? -4.050 -7.145 16.310 1.00 97.06 90 ASP A C 1
ATOM 740 O O . ASP A 1 90 ? -4.014 -6.895 15.099 1.00 97.06 90 ASP A O 1
ATOM 744 N N . LEU A 1 91 ? -3.005 -7.656 16.966 1.00 95.56 91 LEU A N 1
ATOM 745 C CA . LEU A 1 91 ? -1.739 -7.980 16.313 1.00 95.56 91 LEU A CA 1
ATOM 746 C C . LEU A 1 91 ? -1.897 -9.066 15.251 1.00 95.56 91 LEU A C 1
ATOM 748 O O . LEU A 1 91 ? -1.219 -8.997 14.229 1.00 95.56 91 LEU A O 1
ATOM 752 N N . ASP A 1 92 ? -2.794 -10.029 15.458 1.00 97.38 92 ASP A N 1
ATOM 753 C CA . ASP A 1 92 ? -3.009 -11.123 14.513 1.00 97.38 92 ASP A CA 1
ATOM 754 C C . ASP A 1 92 ? -3.516 -10.583 13.173 1.00 97.38 92 ASP A C 1
ATOM 756 O O . ASP A 1 92 ? -2.950 -10.897 12.121 1.00 97.38 92 ASP A O 1
ATOM 760 N N . GLN A 1 93 ? -4.516 -9.696 13.194 1.00 97.06 93 GLN A N 1
ATOM 761 C CA . GLN A 1 93 ? -5.021 -9.078 11.967 1.00 97.06 93 GLN A CA 1
ATOM 762 C C . GLN A 1 93 ? -4.025 -8.098 11.349 1.00 97.06 93 GLN A C 1
ATOM 764 O O . GLN A 1 93 ? -3.857 -8.070 10.126 1.00 97.06 93 GLN A O 1
ATOM 769 N N . LEU A 1 94 ? -3.330 -7.307 12.173 1.00 96.06 94 LEU A N 1
ATOM 770 C CA . LEU A 1 94 ? -2.304 -6.391 11.684 1.00 96.06 94 LEU A CA 1
ATOM 771 C C . LEU A 1 94 ? -1.180 -7.152 10.965 1.00 96.06 94 LEU A C 1
ATOM 773 O O . LEU A 1 94 ? -0.798 -6.787 9.850 1.00 96.06 94 LEU A O 1
ATOM 777 N N . PHE A 1 95 ? -0.673 -8.232 11.562 1.00 94.94 95 PHE A N 1
ATOM 778 C CA . PHE A 1 95 ? 0.362 -9.054 10.946 1.00 94.94 95 PHE A CA 1
ATOM 779 C C . PHE A 1 95 ? -0.151 -9.809 9.726 1.00 94.94 95 PHE A C 1
ATOM 781 O O . PHE A 1 95 ? 0.581 -9.903 8.743 1.00 94.94 95 PHE A O 1
ATOM 788 N N . ALA A 1 96 ? -1.401 -10.278 9.726 1.00 96.56 96 ALA A N 1
ATOM 789 C CA . ALA A 1 96 ? -2.007 -10.872 8.539 1.00 96.56 96 ALA A CA 1
ATOM 790 C C . ALA A 1 96 ? -2.052 -9.876 7.366 1.00 96.56 96 ALA A C 1
ATOM 792 O O . ALA A 1 96 ? -1.687 -10.234 6.244 1.00 96.56 96 ALA A O 1
ATOM 793 N N . ALA A 1 97 ? -2.419 -8.616 7.619 1.00 95.88 97 ALA A N 1
ATOM 794 C CA . ALA A 1 97 ? -2.439 -7.563 6.605 1.00 95.88 97 ALA A CA 1
ATOM 795 C C . ALA A 1 97 ? -1.034 -7.225 6.076 1.00 95.88 97 ALA A C 1
ATOM 797 O O . ALA A 1 97 ? -0.839 -7.118 4.863 1.00 95.88 97 ALA A O 1
ATOM 798 N N . ILE A 1 98 ? -0.039 -7.106 6.963 1.00 92.12 98 ILE A N 1
ATOM 799 C CA . ILE A 1 98 ? 1.363 -6.881 6.574 1.00 92.12 98 ILE A CA 1
ATOM 800 C C . ILE A 1 98 ? 1.890 -8.064 5.750 1.00 92.12 98 ILE A C 1
ATOM 802 O O . ILE A 1 98 ? 2.458 -7.868 4.675 1.00 92.12 98 ILE A O 1
ATOM 806 N N . ASN A 1 99 ? 1.660 -9.293 6.214 1.00 93.19 99 ASN A N 1
ATOM 807 C CA . ASN A 1 99 ? 2.093 -10.506 5.527 1.00 93.19 99 ASN A CA 1
ATOM 808 C C . ASN A 1 99 ? 1.438 -10.638 4.148 1.00 93.19 99 ASN A C 1
ATOM 810 O O . ASN A 1 99 ? 2.096 -11.008 3.179 1.00 93.19 99 ASN A O 1
ATOM 814 N N . TYR A 1 100 ? 0.156 -10.281 4.028 1.00 94.56 100 TYR A N 1
ATOM 815 C CA . TYR A 1 100 ? -0.519 -10.231 2.736 1.00 94.56 100 TYR A CA 1
ATOM 816 C C . TYR A 1 100 ? 0.203 -9.297 1.759 1.00 94.56 100 TYR A C 1
ATOM 818 O O . TYR A 1 100 ? 0.435 -9.694 0.617 1.00 94.56 100 TYR A O 1
ATOM 826 N N . VAL A 1 101 ? 0.588 -8.089 2.195 1.00 92.38 101 VAL A N 1
ATOM 827 C CA . VAL A 1 101 ? 1.356 -7.150 1.361 1.00 92.38 101 VAL A CA 1
ATOM 828 C C . VAL A 1 101 ? 2.675 -7.779 0.923 1.00 92.38 101 VAL A C 1
ATOM 830 O O . VAL A 1 101 ? 2.959 -7.782 -0.272 1.00 92.38 101 VAL A O 1
ATOM 833 N N . PHE A 1 102 ? 3.437 -8.384 1.838 1.00 89.31 102 PHE A N 1
ATOM 834 C CA . PHE A 1 102 ? 4.699 -9.047 1.489 1.00 89.31 102 PHE A CA 1
ATOM 835 C C . PHE A 1 102 ? 4.520 -10.162 0.459 1.00 89.31 102 PHE A C 1
ATOM 837 O O . PHE A 1 102 ? 5.236 -10.175 -0.539 1.00 89.31 102 PHE A O 1
ATOM 844 N N . GLN A 1 103 ? 3.504 -11.012 0.608 1.00 90.62 103 GLN A N 1
ATOM 845 C CA . GLN A 1 103 ? 3.205 -12.037 -0.393 1.00 90.62 103 GLN A CA 1
ATOM 846 C C . GLN A 1 103 ? 2.826 -11.442 -1.758 1.00 90.62 103 GLN A C 1
ATOM 848 O O . GLN A 1 103 ? 3.084 -12.053 -2.794 1.00 90.62 103 GLN A O 1
ATOM 853 N N . GLN A 1 104 ? 2.174 -10.272 -1.810 1.00 90.75 104 GLN A N 1
ATOM 854 C CA . GLN A 1 104 ? 1.933 -9.602 -3.094 1.00 90.75 104 GLN A CA 1
ATOM 855 C C . GLN A 1 104 ? 3.239 -9.112 -3.719 1.00 90.75 104 GLN A C 1
ATOM 857 O O . GLN A 1 104 ? 3.419 -9.252 -4.927 1.00 90.75 104 GLN A O 1
ATOM 862 N N . CYS A 1 105 ? 4.150 -8.571 -2.911 1.00 86.94 105 CYS A N 1
ATOM 863 C CA . CYS A 1 105 ? 5.463 -8.128 -3.369 1.00 86.94 105 CYS A CA 1
ATOM 864 C C . CYS A 1 105 ? 6.291 -9.296 -3.922 1.00 86.94 105 CYS A C 1
ATOM 866 O O . CYS A 1 105 ? 6.828 -9.178 -5.020 1.00 86.94 105 CYS A O 1
ATOM 868 N N . GLU A 1 106 ? 6.318 -10.442 -3.238 1.00 85.69 106 GLU A N 1
ATOM 869 C CA . GLU A 1 106 ? 6.971 -11.671 -3.721 1.00 85.69 106 GLU A CA 1
ATOM 870 C C . GLU A 1 106 ? 6.420 -12.108 -5.087 1.00 85.69 106 GLU A C 1
ATOM 872 O O . GLU A 1 106 ? 7.178 -12.304 -6.031 1.00 85.69 106 GLU A O 1
ATOM 877 N N . ARG A 1 107 ? 5.091 -12.117 -5.265 1.00 86.50 107 ARG A N 1
ATOM 878 C CA . ARG A 1 107 ? 4.463 -12.437 -6.565 1.00 86.50 107 ARG A CA 1
ATOM 879 C C . ARG A 1 107 ? 4.794 -11.447 -7.685 1.00 86.50 107 ARG A C 1
ATOM 881 O O . ARG A 1 107 ? 4.596 -11.765 -8.861 1.00 86.50 107 ARG A O 1
ATOM 888 N N . ILE A 1 108 ? 5.172 -10.214 -7.353 1.00 82.88 108 ILE A N 1
ATOM 889 C CA . ILE A 1 108 ? 5.641 -9.231 -8.337 1.00 82.88 108 ILE A CA 1
ATOM 890 C C . ILE A 1 108 ? 7.085 -9.558 -8.731 1.00 82.88 108 ILE A C 1
ATOM 892 O O . ILE A 1 108 ? 7.376 -9.560 -9.924 1.00 82.88 108 ILE A O 1
ATOM 896 N N . VAL A 1 109 ? 7.943 -9.904 -7.762 1.00 75.88 109 VAL A N 1
ATOM 897 C CA . VAL A 1 109 ? 9.321 -10.368 -8.014 1.00 75.88 109 VAL A CA 1
ATOM 898 C C . VAL A 1 109 ? 9.313 -11.591 -8.927 1.00 75.88 109 VAL A C 1
ATOM 900 O O . VAL A 1 109 ? 9.947 -11.573 -9.978 1.00 75.88 109 VAL A O 1
ATOM 903 N N . ASP A 1 110 ? 8.557 -12.632 -8.572 1.00 77.81 110 ASP A N 1
ATOM 904 C CA . ASP A 1 110 ? 8.557 -13.905 -9.304 1.00 77.81 110 ASP A CA 1
ATOM 905 C C . ASP A 1 110 ? 8.141 -13.730 -10.769 1.00 77.81 110 ASP A C 1
ATOM 907 O O . ASP A 1 110 ? 8.696 -14.362 -11.668 1.00 77.81 110 ASP A O 1
ATOM 911 N N . ARG A 1 111 ? 7.197 -12.818 -11.036 1.00 71.12 111 ARG A N 1
ATOM 912 C CA . ARG A 1 111 ? 6.751 -12.499 -12.400 1.00 71.12 111 ARG A CA 1
ATOM 913 C C . ARG A 1 111 ? 7.821 -11.830 -13.257 1.00 71.12 111 ARG A C 1
ATOM 915 O O . ARG A 1 111 ? 7.740 -11.935 -14.475 1.00 71.12 111 ARG A O 1
ATOM 922 N N . GLN A 1 112 ? 8.801 -11.165 -12.654 1.00 64.00 112 GLN A N 1
ATOM 923 C CA . GLN A 1 112 ? 9.910 -10.537 -13.375 1.00 64.00 112 GLN A CA 1
ATOM 924 C C . GLN A 1 112 ? 11.091 -11.491 -13.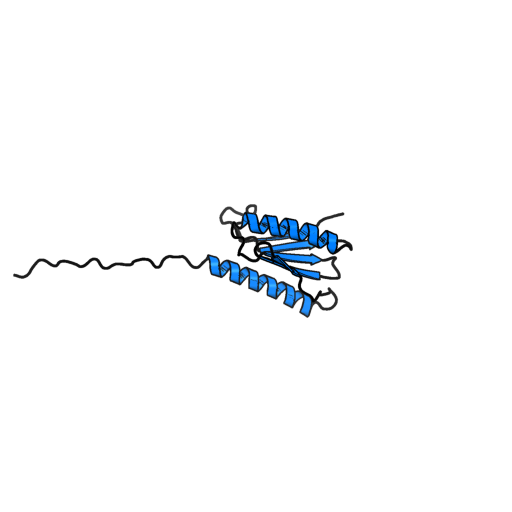606 1.00 64.00 112 GLN A C 1
ATOM 926 O O . GLN A 1 112 ? 11.930 -11.219 -14.458 1.00 64.00 112 GLN A O 1
ATOM 931 N N . VAL A 1 113 ? 11.150 -12.616 -12.882 1.00 57.53 113 VAL A N 1
ATOM 932 C CA . VAL A 1 113 ? 12.243 -13.604 -12.960 1.00 57.53 113 VAL A CA 1
ATOM 933 C C . VAL A 1 113 ? 11.996 -14.681 -14.033 1.00 57.53 113 VAL A C 1
ATOM 935 O O . VAL A 1 113 ? 12.903 -15.450 -14.338 1.00 57.53 113 VAL A O 1
ATOM 938 N N . ILE A 1 114 ? 10.823 -14.726 -14.679 1.00 46.91 114 ILE A N 1
ATOM 939 C CA . ILE A 1 114 ? 10.589 -15.601 -15.844 1.00 46.91 114 ILE A CA 1
ATOM 940 C C . ILE A 1 114 ? 11.254 -14.972 -17.087 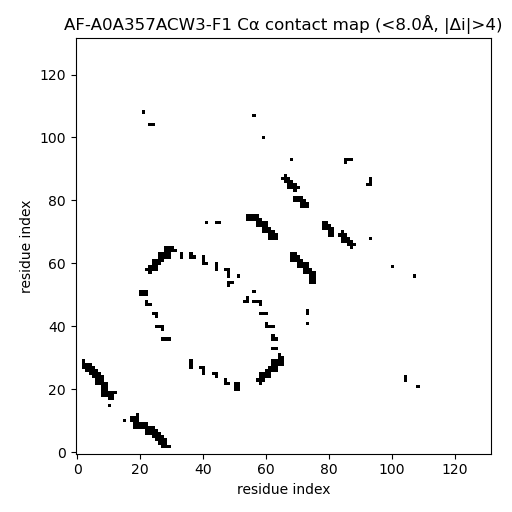1.00 46.91 114 ILE A C 1
ATOM 942 O O . ILE A 1 114 ? 10.778 -13.936 -17.559 1.00 46.91 114 ILE A O 1
ATOM 946 N N . PRO A 1 115 ? 12.322 -15.561 -17.663 1.00 42.16 115 PRO A N 1
ATOM 947 C CA . PRO A 1 115 ? 12.948 -15.007 -18.858 1.00 42.16 115 PRO A CA 1
ATOM 948 C C . PRO A 1 115 ? 12.046 -15.201 -20.085 1.00 42.16 115 PRO A C 1
ATOM 950 O O . PRO A 1 115 ? 11.489 -16.278 -20.295 1.00 42.16 115 PRO A O 1
ATOM 953 N N . GLN A 1 116 ? 11.982 -14.192 -20.961 1.00 44.16 116 GLN A N 1
ATOM 954 C CA . GLN A 1 116 ? 11.441 -14.305 -22.327 1.00 44.16 116 GLN A CA 1
ATOM 955 C C . GLN A 1 116 ? 12.345 -15.147 -23.257 1.00 44.16 116 GLN A C 1
ATOM 957 O O . GLN A 1 116 ? 12.479 -14.843 -24.437 1.00 44.16 116 GLN A O 1
ATOM 962 N N . ASN A 1 117 ? 12.965 -16.220 -22.764 1.00 41.00 117 ASN A N 1
ATOM 963 C CA . ASN A 1 117 ? 13.695 -17.158 -23.613 1.00 41.00 117 ASN A CA 1
ATOM 964 C C . ASN A 1 117 ? 12.816 -18.369 -23.896 1.00 41.00 117 ASN A C 1
ATOM 966 O O . ASN A 1 117 ? 12.941 -19.417 -23.274 1.00 41.00 117 ASN A O 1
ATOM 970 N N . ASN A 1 118 ? 11.923 -18.195 -24.865 1.00 42.75 118 ASN A N 1
ATOM 971 C CA . ASN A 1 118 ? 11.470 -19.299 -25.696 1.00 42.75 118 ASN A CA 1
ATOM 972 C C . ASN A 1 118 ? 11.294 -18.781 -27.128 1.00 42.75 118 ASN A C 1
ATOM 974 O O . ASN A 1 118 ? 10.184 -18.586 -27.619 1.00 42.75 118 ASN A O 1
ATOM 978 N N . GLN A 1 119 ? 12.423 -18.509 -27.786 1.00 37.25 119 GLN A N 1
ATOM 979 C CA . GLN A 1 119 ? 12.469 -18.319 -29.229 1.00 37.25 119 GLN A CA 1
ATOM 980 C C . GLN A 1 119 ? 13.668 -19.088 -29.811 1.00 37.25 119 GLN A C 1
ATOM 982 O O . GLN A 1 119 ? 14.797 -18.614 -29.789 1.00 37.25 119 GLN A O 1
ATOM 987 N N . LEU A 1 120 ? 13.331 -20.272 -30.345 1.00 39.25 120 LEU A N 1
ATOM 988 C CA . LEU A 1 120 ? 14.029 -21.091 -31.349 1.00 39.25 120 LEU A CA 1
ATOM 989 C C . LEU A 1 120 ? 15.297 -21.857 -30.924 1.00 39.25 120 LEU A C 1
ATOM 991 O O . LEU A 1 120 ? 16.402 -21.537 -31.356 1.00 39.25 120 LEU A O 1
ATOM 995 N N . ASP A 1 121 ? 15.100 -22.987 -30.241 1.00 38.31 121 ASP A N 1
ATOM 996 C CA . ASP A 1 121 ? 16.011 -24.129 -30.370 1.00 38.31 121 ASP A CA 1
ATOM 997 C C . ASP A 1 121 ? 15.701 -24.898 -31.672 1.00 38.31 121 ASP A C 1
ATOM 999 O O . ASP A 1 121 ? 14.686 -25.578 -31.797 1.00 38.31 121 ASP A O 1
ATOM 1003 N N . GLY A 1 122 ? 16.586 -24.732 -32.658 1.00 35.38 122 GLY A N 1
ATOM 1004 C CA . GLY A 1 122 ? 17.089 -25.780 -33.555 1.00 35.38 122 GLY A CA 1
ATOM 1005 C C . GLY A 1 122 ? 16.122 -26.622 -34.402 1.00 35.38 122 GLY A C 1
ATOM 1006 O O . GLY A 1 122 ? 15.691 -27.691 -33.985 1.00 35.38 122 GLY A O 1
ATOM 1007 N N . VAL A 1 123 ? 16.016 -26.279 -35.691 1.00 32.31 123 VAL A N 1
ATOM 1008 C CA . VAL A 1 123 ? 16.006 -27.287 -36.769 1.00 32.31 123 VAL A CA 1
ATOM 1009 C C . VAL A 1 123 ? 17.070 -26.881 -37.791 1.00 32.31 123 VAL A C 1
ATOM 1011 O O . VAL A 1 123 ? 16.803 -26.142 -38.732 1.00 32.31 123 VAL A O 1
ATOM 1014 N N . TYR A 1 124 ? 18.309 -27.330 -37.580 1.00 35.50 124 TYR A N 1
ATOM 1015 C CA . TYR A 1 124 ? 19.243 -27.495 -38.693 1.00 35.50 124 TYR A CA 1
ATOM 1016 C C . TYR A 1 124 ? 18.864 -28.811 -39.372 1.00 35.50 124 TYR A C 1
ATOM 1018 O O . TYR A 1 124 ? 19.126 -29.887 -38.834 1.00 35.50 124 TYR A O 1
ATOM 1026 N N . GLU A 1 125 ? 18.210 -28.732 -40.530 1.00 36.66 125 GLU A N 1
ATOM 1027 C CA . GLU A 1 125 ? 18.068 -29.883 -41.417 1.00 36.66 125 GLU A CA 1
ATOM 1028 C C . GLU A 1 125 ? 19.465 -30.293 -41.893 1.00 36.66 125 GLU A C 1
ATOM 1030 O O . GLU A 1 125 ? 20.133 -29.584 -42.646 1.00 36.66 125 GLU A O 1
ATOM 1035 N N . GLY A 1 126 ? 19.931 -31.444 -41.413 1.00 37.03 126 GLY A N 1
ATOM 1036 C CA . GLY A 1 126 ? 21.101 -32.103 -41.965 1.00 37.03 126 GLY A CA 1
ATOM 1037 C C . GLY A 1 126 ? 20.783 -32.597 -43.372 1.00 37.03 126 GLY A C 1
ATOM 1038 O O . GLY A 1 126 ?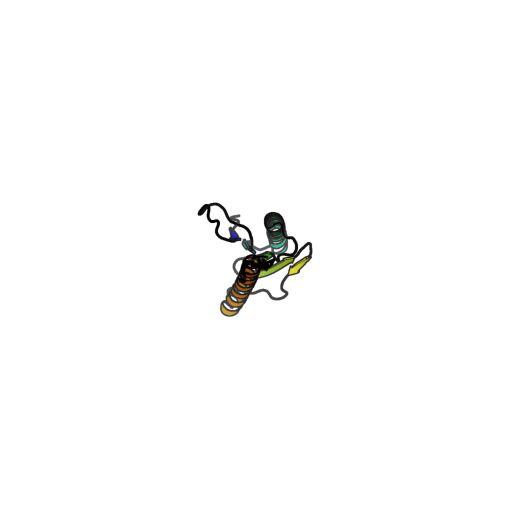 20.151 -33.640 -43.531 1.00 37.03 126 GLY A O 1
ATOM 1039 N N . SER A 1 127 ? 21.254 -31.890 -44.399 1.00 39.75 127 SER A N 1
ATOM 1040 C CA . SER A 1 127 ? 21.377 -32.471 -45.733 1.00 39.75 127 SER A CA 1
ATOM 1041 C C . SER A 1 127 ? 22.521 -33.484 -45.702 1.00 39.75 127 SER A C 1
ATOM 1043 O O . SER A 1 127 ? 23.694 -33.141 -45.864 1.00 39.75 127 SER A O 1
ATOM 1045 N N . GLY A 1 128 ? 22.169 -34.739 -45.430 1.00 35.53 128 GLY A N 1
ATOM 1046 C CA . GLY A 1 128 ? 23.052 -35.877 -45.606 1.00 35.53 128 GLY A CA 1
ATOM 1047 C C . GLY A 1 128 ? 23.475 -35.997 -47.067 1.00 35.53 128 GLY A C 1
ATOM 1048 O O . GLY A 1 128 ? 22.639 -36.109 -47.961 1.00 35.53 128 GLY A O 1
ATOM 1049 N N . LEU A 1 129 ? 24.782 -36.020 -47.302 1.00 37.75 129 LEU A N 1
ATOM 1050 C CA . LEU A 1 129 ? 25.355 -36.653 -48.479 1.00 37.75 129 LEU A CA 1
ATOM 1051 C C . LEU A 1 129 ? 26.264 -37.778 -48.003 1.00 37.75 129 LEU A C 1
ATOM 1053 O O . LEU A 1 129 ? 27.368 -37.546 -47.519 1.00 37.75 129 LEU A O 1
ATOM 1057 N N . SER A 1 130 ? 25.768 -39.004 -48.117 1.00 32.34 130 SER A N 1
ATOM 1058 C CA . SER A 1 130 ? 26.435 -40.062 -48.884 1.00 32.34 130 SER A CA 1
ATOM 1059 C C . SER A 1 130 ? 25.653 -41.367 -48.763 1.00 32.34 130 SER A C 1
ATOM 1061 O O . SER A 1 130 ? 25.410 -41.871 -47.670 1.00 32.34 130 SER A O 1
ATOM 1063 N N . ASN A 1 131 ? 25.270 -41.907 -49.915 1.00 26.03 131 ASN A N 1
ATOM 1064 C CA . ASN A 1 131 ? 25.171 -43.340 -50.150 1.00 26.03 131 ASN A CA 1
ATOM 1065 C C . ASN A 1 131 ? 25.184 -43.567 -51.671 1.00 26.03 131 ASN A C 1
ATOM 1067 O O . ASN A 1 131 ? 24.549 -42.778 -52.376 1.00 26.03 131 ASN A O 1
ATOM 1071 N N . PRO A 1 132 ? 25.678 -44.711 -52.155 1.00 40.81 132 PRO A N 1
ATOM 1072 C CA . PRO A 1 132 ? 27.034 -45.257 -52.075 1.00 40.81 132 PRO A CA 1
ATOM 1073 C C . PRO A 1 132 ? 27.964 -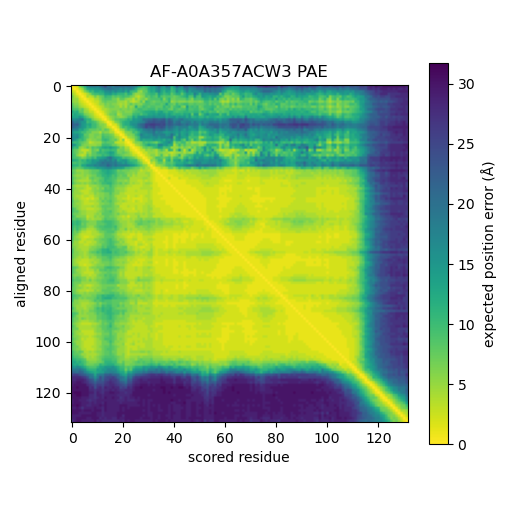44.756 -53.201 1.00 40.81 132 PRO A C 1
ATOM 1075 O O . PRO A 1 132 ? 27.462 -44.218 -54.214 1.00 40.81 132 PRO A O 1
#

Sequence (132 aa):
QRKALYILAQKSPLGKRVFDRPYFVIVEGKKDDFNQGWGQCLAEMLAAQKMNEDSDQEVFGITSNGEVWKFGKLRRNRFTENKTFYTIQDLDQLFAAINYVFQQCERIVDRQVIPQNNQLDGVYEGSGLSNP

Solvent-accessible surface area (backbone atoms only — not comparable to full-atom values): 7849 Å² total; per-residue (Å²): 133,84,77,48,79,47,79,46,52,36,81,32,94,90,37,100,88,46,75,28,75,48,50,38,37,42,35,36,50,44,81,84,56,65,70,63,37,46,56,52,42,50,55,50,44,52,49,36,32,60,72,48,76,37,50,79,52,68,27,36,38,34,36,28,48,80,53,48,40,40,41,32,37,35,37,64,93,45,76,47,72,51,92,68,69,37,35,68,88,43,52,70,60,36,49,52,54,52,49,51,52,52,55,52,45,51,58,52,52,57,65,69,70,62,72,92,79,85,79,81,89,78,84,80,80,79,82,79,84,85,82,135

Foldseek 3Di:
DDKDWDWDADDDPVDDPDGDDQIAEIEIEDADDVVVQCVVQVVVQVVRCVNNVALQDKHKYWYDPQFKIWIWIHHNNDIDTDPDIDGPVCVVVVVVVVVVSVVSRVVSVVVVPDDPPDDDDDDPPPPDDDDD